Protein AF-A0A831SVR8-F1 (afdb_monomer_lite)

pLDDT: mean 88.85, std 11.98, range [37.78, 98.12]

Radius of gyration: 19.5 Å; chains: 1; bounding box: 53×30×50 Å

Structure (mmCIF, N/CA/C/O backbone):
data_AF-A0A831SVR8-F1
#
_entry.id   AF-A0A831SVR8-F1
#
loop_
_atom_site.group_PDB
_atom_site.id
_atom_site.type_symbol
_atom_site.label_atom_id
_atom_site.label_alt_id
_atom_site.label_comp_id
_atom_site.label_asym_id
_atom_site.label_entity_id
_atom_site.label_seq_id
_atom_site.pdbx_PDB_ins_code
_atom_site.Cartn_x
_atom_site.Cartn_y
_atom_site.Cartn_z
_atom_site.occupancy
_atom_site.B_iso_or_equiv
_atom_site.auth_seq_id
_atom_site.auth_comp_id
_atom_site.auth_asym_id
_atom_site.auth_atom_id
_atom_site.pdbx_PDB_model_num
ATOM 1 N N . MET A 1 1 ? -25.652 5.869 3.231 1.00 37.78 1 MET A N 1
ATOM 2 C CA . MET A 1 1 ? -24.458 6.195 4.043 1.00 37.78 1 MET A CA 1
ATOM 3 C C . MET A 1 1 ? -23.659 4.913 4.213 1.00 37.78 1 MET A C 1
ATOM 5 O O . MET A 1 1 ? -24.209 3.945 4.719 1.00 37.78 1 MET A O 1
ATOM 9 N N . THR A 1 2 ? -22.432 4.848 3.701 1.00 39.34 2 THR A N 1
ATOM 10 C CA . THR A 1 2 ? -21.554 3.673 3.829 1.00 39.34 2 THR A CA 1
ATOM 11 C C . THR A 1 2 ? -21.053 3.556 5.269 1.00 39.34 2 THR A C 1
ATOM 13 O O . THR A 1 2 ? -20.570 4.535 5.836 1.00 39.34 2 THR A O 1
ATOM 16 N N . GLY A 1 3 ? -21.222 2.384 5.888 1.00 44.47 3 GLY A N 1
ATOM 17 C CA . GLY A 1 3 ? -20.751 2.127 7.248 1.00 44.47 3 GLY A CA 1
ATOM 18 C C . GLY A 1 3 ? -19.223 2.016 7.324 1.00 44.47 3 GLY A C 1
ATOM 19 O O . GLY A 1 3 ? -18.559 1.756 6.321 1.00 44.47 3 GLY A O 1
ATOM 20 N N . LEU A 1 4 ? -18.671 2.145 8.538 1.00 52.72 4 LEU A N 1
ATOM 21 C CA . LEU A 1 4 ? -17.233 2.035 8.871 1.00 52.72 4 LEU A CA 1
ATOM 22 C C . LEU A 1 4 ? -16.562 0.724 8.399 1.00 52.72 4 LEU A C 1
ATOM 24 O O . LEU A 1 4 ? -15.341 0.603 8.413 1.00 52.72 4 LEU A O 1
ATOM 28 N N . THR A 1 5 ? -17.352 -0.268 7.990 1.00 59.50 5 THR A N 1
ATOM 29 C CA . THR A 1 5 ? -16.911 -1.597 7.550 1.00 59.50 5 THR A CA 1
ATOM 30 C C . THR A 1 5 ? -17.000 -1.803 6.034 1.00 59.50 5 THR A C 1
ATOM 32 O O . THR A 1 5 ? -16.739 -2.909 5.567 1.00 59.50 5 THR A O 1
ATOM 35 N N . GLY A 1 6 ? -17.396 -0.785 5.257 1.00 57.88 6 GLY A N 1
ATOM 36 C CA . GLY A 1 6 ? -17.674 -0.927 3.820 1.00 57.88 6 GLY A CA 1
ATOM 37 C C . GLY A 1 6 ? -18.954 -1.715 3.508 1.00 57.88 6 GLY A C 1
ATOM 38 O O . GLY A 1 6 ? -19.296 -1.897 2.343 1.00 57.88 6 GLY A O 1
ATOM 39 N N . LEU A 1 7 ? -19.680 -2.156 4.540 1.00 70.94 7 LEU A N 1
ATOM 40 C CA . LEU A 1 7 ? -20.992 -2.782 4.431 1.00 70.94 7 LEU A CA 1
ATOM 41 C C . LEU A 1 7 ? -22.096 -1.720 4.558 1.00 70.94 7 LEU A C 1
ATOM 43 O O . LEU A 1 7 ? -21.898 -0.701 5.238 1.00 70.94 7 LEU A O 1
ATOM 47 N N . PRO A 1 8 ? -23.262 -1.934 3.923 1.00 70.75 8 PRO A N 1
ATOM 48 C CA . PRO A 1 8 ? -24.427 -1.103 4.183 1.00 70.75 8 PRO A CA 1
ATOM 49 C C . PRO A 1 8 ? -24.797 -1.187 5.667 1.00 70.75 8 PRO A C 1
ATOM 51 O O . PRO A 1 8 ? -24.702 -2.247 6.293 1.00 70.75 8 PRO A O 1
ATOM 54 N N . LEU A 1 9 ? -25.186 -0.047 6.236 1.00 78.19 9 LEU A N 1
ATOM 55 C CA . LEU A 1 9 ? -25.744 -0.009 7.581 1.00 78.19 9 LEU A CA 1
ATOM 56 C C . LEU A 1 9 ? -27.045 -0.833 7.594 1.00 78.19 9 LEU A C 1
ATOM 58 O O . LEU A 1 9 ? -27.845 -0.668 6.677 1.00 78.19 9 LEU A O 1
ATOM 62 N N . PRO A 1 10 ? -27.258 -1.711 8.590 1.00 84.19 10 PRO A N 1
ATOM 63 C CA . PRO A 1 10 ? -28.534 -2.387 8.785 1.00 84.19 10 PRO A CA 1
ATOM 64 C C . PRO A 1 10 ? -29.714 -1.409 8.802 1.00 84.19 10 PRO A C 1
ATOM 66 O O . PRO A 1 10 ? -29.649 -0.396 9.499 1.00 84.19 10 PRO A O 1
ATOM 69 N N . ASP A 1 11 ? -30.805 -1.761 8.117 1.00 85.94 11 ASP A N 1
ATOM 70 C CA . ASP A 1 11 ? -31.996 -0.906 7.955 1.00 85.94 11 ASP A CA 1
ATOM 71 C C . ASP A 1 11 ? -32.599 -0.450 9.295 1.00 85.94 11 ASP A C 1
ATOM 73 O O . ASP A 1 11 ? -33.123 0.653 9.408 1.00 85.94 11 ASP A O 1
ATOM 77 N N . VAL A 1 12 ? -32.449 -1.253 10.356 1.00 86.12 12 VAL A N 1
ATOM 78 C CA . VAL A 1 12 ? -32.898 -0.908 11.719 1.00 86.12 12 VAL A CA 1
ATOM 79 C C . VAL A 1 12 ? -32.267 0.387 12.250 1.00 86.12 12 VAL A C 1
ATOM 81 O O . VAL A 1 12 ? -32.833 1.056 13.110 1.00 86.12 12 VAL A O 1
ATOM 84 N N . PHE A 1 13 ? -31.099 0.789 11.740 1.00 83.12 13 PHE A N 1
ATOM 85 C CA . PHE A 1 13 ? -30.485 2.059 12.122 1.00 83.12 13 PHE A CA 1
ATOM 86 C C . PHE A 1 13 ? -31.205 3.273 11.533 1.00 83.12 13 PHE A C 1
ATOM 88 O O . PHE A 1 13 ? -31.048 4.369 12.074 1.00 83.12 13 PHE A O 1
ATOM 95 N N . ASP A 1 14 ? -32.026 3.093 10.495 1.00 83.56 14 ASP A N 1
ATOM 96 C CA . ASP A 1 14 ? -32.877 4.153 9.960 1.00 83.56 14 ASP A CA 1
ATOM 97 C C . ASP A 1 14 ? -34.141 4.405 10.791 1.00 83.56 14 ASP A C 1
ATOM 99 O O . ASP A 1 14 ? -34.756 5.464 10.668 1.00 83.56 14 ASP A O 1
ATOM 103 N N . GLU A 1 15 ? -34.478 3.499 11.705 1.00 89.38 15 GLU A N 1
ATOM 104 C CA . GLU A 1 15 ? -35.588 3.663 12.650 1.00 89.38 15 GLU A CA 1
ATOM 105 C C . GLU A 1 15 ? -35.186 4.468 13.898 1.00 89.38 15 GLU A C 1
ATOM 107 O O . GLU A 1 15 ? -36.042 4.916 14.659 1.00 89.38 15 GLU A O 1
ATOM 112 N N . LEU A 1 16 ? -33.882 4.672 14.116 1.00 87.25 16 LEU A N 1
ATOM 113 C CA . LEU A 1 16 ? -33.360 5.425 15.254 1.00 87.25 16 LEU A CA 1
ATOM 114 C C . LEU A 1 16 ? -33.502 6.936 15.048 1.00 87.25 16 LEU A C 1
ATOM 116 O O . LEU A 1 16 ? -33.174 7.466 13.978 1.00 87.25 16 LEU A O 1
ATOM 120 N N . GLU A 1 17 ? -33.864 7.645 16.117 1.00 92.06 17 GLU A N 1
ATOM 121 C CA . GLU A 1 17 ? -33.821 9.108 16.158 1.00 92.06 17 GLU A CA 1
ATOM 122 C C . GLU A 1 17 ? -32.376 9.618 15.967 1.00 92.06 17 GLU A C 1
ATOM 124 O O . GLU A 1 17 ? -31.422 8.947 16.384 1.00 92.06 17 GLU A O 1
ATOM 129 N N . PRO A 1 18 ? -32.158 10.822 15.400 1.00 86.62 18 PRO A N 1
ATOM 130 C CA . PRO A 1 18 ? -30.813 11.339 15.123 1.00 86.62 18 PRO A CA 1
ATOM 131 C C . PRO A 1 18 ? -29.875 11.340 16.342 1.00 86.62 18 PRO A C 1
ATOM 133 O O . PRO A 1 18 ? -28.694 11.009 16.224 1.00 86.62 18 PRO A O 1
ATOM 136 N N . SER A 1 19 ? -30.399 11.652 17.530 1.00 89.06 19 SER A N 1
ATOM 137 C CA . SER A 1 19 ? -29.639 11.633 18.787 1.00 89.06 19 SER A CA 1
ATOM 138 C C . SER A 1 19 ? -29.226 10.218 19.209 1.00 89.06 19 SER A C 1
ATOM 140 O O . SER A 1 19 ? -28.109 10.022 19.688 1.00 89.06 19 SER A O 1
ATOM 142 N N . GLN A 1 20 ? -30.084 9.220 18.986 1.00 90.38 20 GLN A N 1
ATOM 143 C CA . GLN A 1 20 ? -29.798 7.812 19.273 1.00 90.38 20 GLN A CA 1
ATOM 144 C C . GLN A 1 20 ? -28.754 7.256 18.306 1.00 90.38 20 GLN A C 1
ATOM 146 O O . GLN A 1 20 ? -27.840 6.551 18.732 1.00 90.38 20 GLN A O 1
ATOM 151 N N . ARG A 1 21 ? -28.830 7.626 17.019 1.00 86.25 21 ARG A N 1
ATOM 152 C CA . ARG A 1 21 ? -27.793 7.279 16.034 1.00 86.25 21 ARG A CA 1
ATOM 153 C C . ARG A 1 21 ? -26.436 7.840 16.438 1.00 86.25 21 ARG A C 1
ATOM 155 O O . ARG A 1 21 ? -25.440 7.128 16.362 1.00 86.25 21 ARG A O 1
ATOM 162 N N . GLN A 1 22 ? -26.394 9.090 16.900 1.00 86.94 22 GLN A N 1
ATOM 163 C CA . GLN A 1 22 ? -25.154 9.713 17.357 1.00 86.94 22 GLN A CA 1
ATOM 164 C C . GLN A 1 22 ? -24.580 9.010 18.596 1.00 86.94 22 GLN A C 1
ATOM 166 O O . GLN A 1 22 ? -23.385 8.726 18.635 1.00 86.94 22 GLN A O 1
ATOM 171 N N . GLN A 1 23 ? -25.415 8.687 19.587 1.00 90.06 23 GLN A N 1
ATOM 172 C CA . GLN A 1 23 ? -24.984 7.944 20.777 1.00 90.06 23 GLN A CA 1
ATOM 173 C C . GLN A 1 23 ? -24.460 6.548 20.428 1.00 90.06 23 GLN A C 1
ATOM 175 O O . GLN A 1 23 ? -23.420 6.136 20.940 1.00 90.06 23 GLN A O 1
ATOM 180 N N . LEU A 1 24 ? -25.142 5.838 19.528 1.00 89.06 24 LEU A N 1
ATOM 181 C CA . LEU A 1 24 ? -24.707 4.528 19.060 1.00 89.06 24 LEU A CA 1
ATOM 182 C C . LEU A 1 24 ? -23.378 4.612 18.302 1.00 89.06 24 LEU A C 1
ATOM 184 O O . LEU A 1 24 ? -22.492 3.799 18.545 1.00 89.06 24 LEU A O 1
ATOM 188 N N . ALA A 1 25 ? -23.215 5.603 17.422 1.00 85.88 25 ALA A N 1
ATOM 189 C CA . ALA A 1 25 ? -21.965 5.821 16.702 1.00 85.88 25 ALA A CA 1
ATOM 190 C C . ALA A 1 25 ? -20.794 6.077 17.664 1.00 85.88 25 ALA A C 1
ATOM 192 O O . ALA A 1 25 ? -19.732 5.483 17.497 1.00 85.88 25 ALA A O 1
ATOM 193 N N . LEU A 1 26 ? -21.005 6.893 18.704 1.00 90.75 26 LEU A N 1
ATOM 194 C CA . LEU A 1 26 ? -20.005 7.136 19.747 1.00 90.75 26 LEU A CA 1
ATOM 195 C C . LEU A 1 26 ? -19.662 5.860 20.525 1.00 90.75 26 LEU A C 1
ATOM 197 O O . LEU A 1 26 ? -18.488 5.587 20.751 1.00 90.75 26 LEU A O 1
ATOM 201 N N . TYR A 1 27 ? -20.663 5.057 20.894 1.00 92.44 27 TYR A N 1
ATOM 202 C CA . TYR A 1 27 ? -20.433 3.788 21.586 1.00 92.44 27 TYR A CA 1
ATOM 203 C C . TYR A 1 27 ? -19.660 2.786 20.720 1.00 92.44 27 TYR A C 1
ATOM 205 O O . TYR A 1 27 ? -18.729 2.147 21.201 1.00 92.44 27 TYR A O 1
ATOM 213 N N . ILE A 1 28 ? -20.015 2.664 19.436 1.00 90.19 28 ILE A N 1
ATOM 214 C CA . ILE A 1 28 ? -19.299 1.802 18.489 1.00 90.19 28 ILE A CA 1
ATOM 215 C C . ILE A 1 28 ? -17.855 2.277 18.333 1.00 90.19 28 ILE A C 1
ATOM 217 O O . ILE A 1 28 ? -16.954 1.444 18.361 1.00 90.19 28 ILE A O 1
ATOM 221 N N . GLN A 1 29 ? -17.627 3.588 18.204 1.00 89.31 29 GLN A N 1
ATOM 222 C CA . GLN A 1 29 ? -16.279 4.143 18.116 1.00 89.31 29 GLN A CA 1
ATOM 223 C C . GLN A 1 29 ? -15.466 3.799 19.366 1.00 89.31 29 GLN A C 1
ATOM 225 O O . GLN A 1 29 ? -14.395 3.221 19.240 1.00 89.31 29 GLN A O 1
ATOM 230 N N . GLN A 1 30 ? -16.015 4.039 20.559 1.00 92.69 30 GLN A N 1
ATOM 231 C CA . GLN A 1 30 ? -15.342 3.711 21.814 1.00 92.69 30 GLN A CA 1
ATOM 232 C C . GLN A 1 30 ? -15.053 2.207 21.939 1.00 92.69 30 GLN A C 1
ATOM 234 O O . GLN A 1 30 ? -13.965 1.824 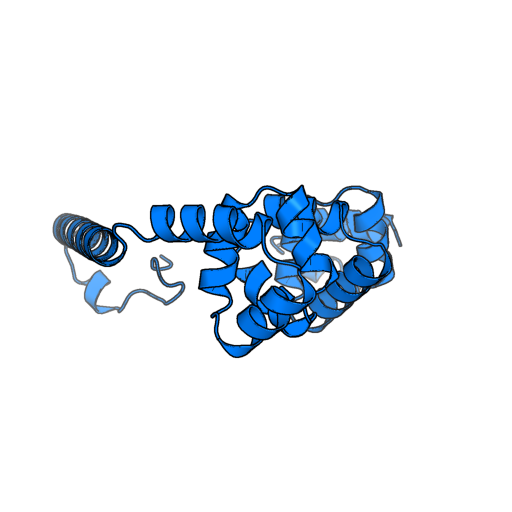22.353 1.00 92.69 30 GLN A O 1
ATOM 239 N N . LEU A 1 31 ? -15.997 1.343 21.553 1.00 93.44 31 LEU A N 1
ATOM 240 C CA . LEU A 1 31 ? -15.788 -0.104 21.557 1.00 93.44 31 LEU A CA 1
ATOM 241 C C . LEU A 1 31 ? -14.660 -0.511 20.603 1.00 93.44 31 LEU A C 1
ATOM 243 O O . LEU A 1 31 ? -13.861 -1.377 20.947 1.00 93.44 31 LEU A O 1
ATOM 247 N N . VAL A 1 32 ? -14.613 0.070 19.402 1.00 91.38 32 VAL A N 1
ATOM 248 C CA . VAL A 1 32 ? -13.529 -0.188 18.450 1.00 91.38 32 VAL A CA 1
ATOM 249 C C . VAL A 1 32 ? -12.209 0.277 19.049 1.00 91.38 32 VAL A C 1
ATOM 251 O O . VAL A 1 32 ? -11.304 -0.545 19.136 1.00 91.38 32 VAL A O 1
ATOM 254 N N . ASP A 1 33 ? -12.140 1.514 19.543 1.00 89.94 33 ASP A N 1
ATOM 255 C CA . ASP A 1 33 ? -10.938 2.097 20.143 1.00 89.94 33 ASP A CA 1
ATOM 256 C C . ASP A 1 33 ? -10.412 1.225 21.293 1.00 89.94 33 ASP A C 1
ATOM 258 O O . ASP A 1 33 ? -9.249 0.834 21.283 1.00 89.94 33 ASP A O 1
ATOM 262 N N . GLU A 1 34 ? -11.277 0.803 22.221 1.00 93.25 34 GLU A N 1
ATOM 263 C CA . GLU A 1 34 ? -10.912 -0.091 23.329 1.00 93.25 34 GLU A CA 1
ATOM 264 C C . GLU A 1 34 ? -10.440 -1.478 22.859 1.00 93.25 34 GLU A C 1
ATOM 266 O O . GLU A 1 34 ? -9.617 -2.114 23.518 1.00 93.25 34 GLU A O 1
ATOM 271 N N . LYS A 1 35 ? -10.970 -1.998 21.743 1.00 91.56 35 LYS A N 1
ATOM 272 C CA . LYS A 1 35 ? -10.568 -3.307 21.194 1.00 91.56 35 LYS A CA 1
ATOM 273 C C . LYS A 1 35 ? -9.327 -3.237 20.313 1.00 91.56 35 LYS A C 1
ATOM 275 O O . LYS A 1 35 ? -8.717 -4.281 20.080 1.00 91.56 35 LYS A O 1
ATOM 280 N N . THR A 1 36 ? -8.982 -2.058 19.810 1.00 88.94 36 THR A N 1
ATOM 281 C CA . THR A 1 36 ? -7.810 -1.829 18.959 1.00 88.94 36 THR A CA 1
ATOM 282 C C . THR A 1 36 ? -6.681 -1.086 19.665 1.00 88.94 36 THR A C 1
ATOM 284 O O . THR A 1 36 ? -5.646 -0.858 19.042 1.00 88.94 36 THR A O 1
ATOM 287 N N . ASP A 1 37 ? -6.854 -0.747 20.943 1.00 91.81 37 ASP A N 1
ATOM 288 C CA . ASP A 1 37 ? -5.825 -0.132 21.779 1.00 91.81 37 ASP A CA 1
ATOM 289 C C . ASP A 1 37 ? -4.513 -0.936 21.731 1.00 91.81 37 ASP A C 1
ATOM 291 O O . ASP A 1 37 ? -4.505 -2.169 21.824 1.00 91.81 37 ASP A O 1
ATOM 295 N N . GLY A 1 38 ? -3.395 -0.240 21.524 1.00 90.81 38 GLY A N 1
ATOM 296 C CA . GLY A 1 38 ? -2.068 -0.845 21.402 1.00 90.81 38 GLY A CA 1
ATOM 297 C C . GLY A 1 38 ? -1.715 -1.445 20.032 1.00 90.81 38 GLY A C 1
ATOM 298 O O . GLY A 1 38 ? -0.581 -1.903 19.851 1.00 90.81 38 GLY A O 1
ATOM 299 N N . LEU A 1 39 ? -2.639 -1.497 19.058 1.00 91.81 39 LEU A N 1
ATOM 300 C CA . LEU A 1 39 ? -2.324 -2.050 17.731 1.00 91.81 39 LEU A CA 1
ATOM 301 C C . LEU A 1 39 ? -1.342 -1.176 16.951 1.00 91.81 39 LEU A C 1
ATOM 303 O O . LEU A 1 39 ? -0.468 -1.718 16.274 1.00 91.81 39 LEU A O 1
ATOM 307 N N . ASP A 1 40 ? -1.453 0.145 17.057 1.00 90.69 40 ASP A N 1
ATOM 308 C CA . ASP A 1 40 ? -0.549 1.057 16.359 1.00 90.69 40 ASP A CA 1
ATOM 309 C C . ASP A 1 40 ? 0.875 0.964 16.929 1.00 90.69 40 ASP A C 1
ATOM 311 O O . ASP A 1 40 ? 1.839 0.845 16.169 1.00 90.69 40 ASP A O 1
ATOM 315 N N . GLU A 1 41 ? 1.025 0.886 18.255 1.00 94.19 41 GLU A N 1
ATOM 316 C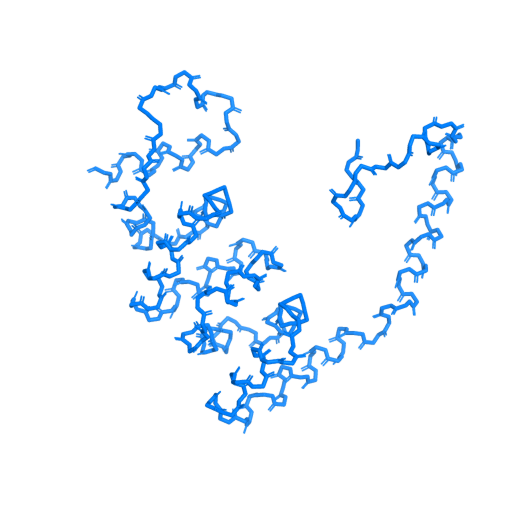 CA . GLU A 1 41 ? 2.306 0.633 18.920 1.00 94.19 41 GLU A CA 1
ATOM 317 C C . GLU A 1 41 ? 2.888 -0.728 18.528 1.00 94.19 41 GLU A C 1
ATOM 319 O O . GLU A 1 41 ? 4.096 -0.845 18.301 1.00 94.19 41 GLU A O 1
ATOM 324 N N . LEU A 1 42 ? 2.045 -1.759 18.402 1.00 93.81 42 LEU A N 1
ATOM 325 C CA . LEU A 1 42 ? 2.465 -3.070 17.914 1.00 93.81 42 LEU A CA 1
ATOM 326 C C . LEU A 1 42 ? 2.966 -2.989 16.466 1.00 93.81 42 LEU A C 1
ATOM 328 O O . LEU A 1 42 ? 4.025 -3.539 16.157 1.00 93.81 42 LEU A O 1
ATOM 332 N N . TYR A 1 43 ? 2.249 -2.301 15.576 1.00 94.94 43 TYR A N 1
ATOM 333 C CA . TYR A 1 43 ? 2.677 -2.120 14.187 1.00 94.94 43 TYR A CA 1
ATOM 334 C C . TYR A 1 43 ? 4.000 -1.366 14.098 1.00 94.94 43 TYR A C 1
ATOM 336 O O . TYR A 1 43 ? 4.884 -1.778 13.343 1.00 94.94 43 TYR A O 1
ATOM 344 N N . GLN A 1 44 ? 4.165 -0.322 14.907 1.00 94.75 44 GLN A N 1
ATOM 345 C CA . GLN A 1 44 ? 5.408 0.429 15.015 1.00 94.75 44 GLN A CA 1
ATOM 346 C C . GLN A 1 44 ? 6.560 -0.453 15.516 1.00 94.75 44 GLN A C 1
ATOM 348 O O . GLN A 1 44 ? 7.647 -0.450 14.933 1.00 94.75 44 GLN A O 1
ATOM 353 N N . ALA A 1 45 ? 6.329 -1.259 16.554 1.00 95.38 45 ALA A N 1
ATOM 354 C CA . ALA A 1 45 ? 7.331 -2.179 17.080 1.00 95.38 45 ALA A CA 1
ATOM 355 C C . ALA A 1 45 ? 7.749 -3.218 16.030 1.00 95.38 45 ALA A C 1
ATOM 3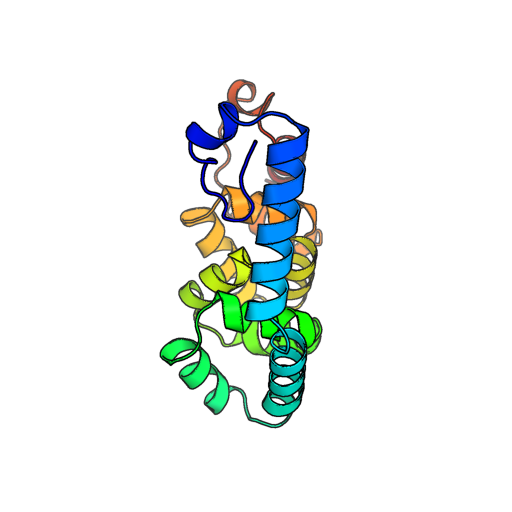57 O O . ALA A 1 45 ? 8.943 -3.446 15.831 1.00 95.38 45 ALA A O 1
ATOM 358 N N . ILE A 1 46 ? 6.790 -3.805 15.304 1.00 94.06 46 ILE A N 1
ATOM 359 C CA . ILE A 1 46 ? 7.087 -4.740 14.212 1.00 94.06 46 ILE A CA 1
ATOM 360 C C . ILE A 1 46 ? 7.904 -4.033 13.127 1.00 94.06 46 ILE A C 1
ATOM 362 O O . ILE A 1 46 ? 8.937 -4.565 12.727 1.00 94.06 46 ILE A O 1
ATOM 366 N N . ALA A 1 47 ? 7.506 -2.832 12.694 1.00 93.56 47 ALA A N 1
ATOM 367 C CA . ALA A 1 47 ? 8.220 -2.058 11.674 1.00 93.56 47 ALA A CA 1
ATOM 368 C C . ALA A 1 47 ? 9.693 -1.811 12.057 1.00 93.56 47 ALA A C 1
ATOM 370 O O . ALA A 1 47 ? 10.590 -1.937 11.215 1.00 93.56 47 ALA A O 1
ATOM 371 N N . MET A 1 48 ? 9.953 -1.538 13.341 1.00 94.12 48 MET A N 1
ATOM 372 C CA . MET A 1 48 ? 11.306 -1.399 13.885 1.00 94.12 48 MET A CA 1
ATOM 373 C C . MET A 1 48 ? 12.071 -2.726 13.916 1.00 94.12 48 MET A C 1
ATOM 375 O O . MET A 1 48 ? 13.231 -2.767 13.512 1.00 94.12 48 MET A O 1
ATOM 379 N N . ILE A 1 49 ? 11.446 -3.815 14.368 1.00 93.12 49 ILE A N 1
ATOM 380 C CA . ILE A 1 49 ? 12.094 -5.130 14.483 1.00 93.12 49 ILE A CA 1
ATOM 381 C C . ILE A 1 49 ? 12.484 -5.664 13.103 1.00 93.12 49 ILE A C 1
ATOM 383 O O . ILE A 1 49 ? 13.627 -6.076 12.898 1.00 93.12 49 ILE A O 1
ATOM 387 N N . VAL A 1 50 ? 11.565 -5.618 12.133 1.00 92.44 50 VAL A N 1
ATOM 388 C CA . VAL A 1 50 ? 11.801 -6.179 10.793 1.00 92.44 50 VAL A CA 1
ATOM 389 C C . VAL A 1 50 ? 12.884 -5.424 10.022 1.00 92.44 50 VAL A C 1
ATOM 391 O O . VAL A 1 50 ? 13.448 -5.968 9.080 1.00 92.44 50 VAL A O 1
ATOM 394 N N . LYS A 1 51 ? 13.256 -4.205 10.435 1.00 89.88 51 LYS A N 1
ATOM 395 C CA . LYS A 1 51 ? 14.414 -3.481 9.882 1.00 89.88 51 LYS A CA 1
ATOM 396 C C . LYS A 1 51 ? 15.735 -4.233 10.083 1.00 89.88 51 LYS A C 1
ATOM 398 O O . LYS A 1 51 ? 16.683 -4.033 9.327 1.00 89.88 51 LYS A O 1
ATOM 403 N N . HIS A 1 52 ? 15.809 -5.073 11.111 1.00 93.12 52 HIS A N 1
ATOM 404 C CA . HIS A 1 52 ? 17.018 -5.799 11.493 1.00 93.12 52 HIS A CA 1
ATOM 405 C C . HIS A 1 52 ? 17.022 -7.262 11.034 1.00 93.12 52 HIS A C 1
ATOM 407 O O . HIS A 1 52 ? 18.022 -7.953 11.226 1.00 93.12 52 HIS A O 1
ATOM 413 N N . ILE A 1 53 ? 15.934 -7.737 10.424 1.00 93.00 53 ILE A N 1
ATOM 414 C CA . ILE A 1 53 ? 15.798 -9.118 9.959 1.00 93.00 53 ILE A CA 1
ATOM 415 C C . ILE A 1 53 ? 15.924 -9.139 8.427 1.00 93.00 53 ILE A C 1
ATOM 417 O O . ILE A 1 53 ? 15.276 -8.340 7.751 1.00 93.00 53 ILE A O 1
ATOM 421 N N . PRO A 1 54 ? 16.730 -10.041 7.839 1.00 93.38 54 PRO A N 1
ATOM 422 C CA . PRO A 1 54 ? 16.838 -10.153 6.387 1.00 93.38 54 PRO A CA 1
ATOM 423 C C . PRO A 1 54 ? 15.495 -10.458 5.707 1.00 93.38 54 PRO A C 1
ATOM 425 O O . PRO A 1 54 ? 14.739 -11.318 6.163 1.00 93.38 54 PRO A O 1
ATOM 428 N N . HIS A 1 55 ? 15.234 -9.824 4.557 1.00 93.19 55 HIS A N 1
ATOM 429 C CA . HIS A 1 55 ? 13.959 -9.963 3.838 1.00 93.19 55 HIS A CA 1
ATOM 430 C C . HIS A 1 55 ? 13.603 -11.414 3.502 1.00 93.19 55 HIS A C 1
ATOM 432 O O . HIS A 1 55 ? 12.447 -11.795 3.634 1.00 93.19 55 HIS A O 1
ATOM 438 N N . PHE A 1 56 ? 14.581 -12.245 3.124 1.00 93.31 56 PHE A N 1
ATOM 439 C CA . PHE A 1 56 ? 14.330 -13.647 2.767 1.00 93.31 56 PHE A CA 1
ATOM 440 C C . PHE A 1 56 ? 13.788 -14.491 3.934 1.00 93.31 56 PHE A C 1
ATOM 442 O O . PHE A 1 56 ? 13.248 -15.567 3.698 1.00 93.31 56 PHE A O 1
ATOM 449 N N . VAL A 1 57 ? 13.929 -14.019 5.179 1.00 95.06 57 VAL A N 1
ATOM 450 C CA . VAL A 1 57 ? 13.326 -14.635 6.370 1.00 95.06 57 VAL A CA 1
ATOM 451 C C . VAL A 1 57 ? 11.933 -14.063 6.620 1.00 95.06 57 VAL A C 1
ATOM 453 O O . VAL A 1 57 ? 10.994 -14.805 6.888 1.00 95.06 57 VAL A O 1
ATOM 456 N N . VAL A 1 58 ? 11.792 -12.739 6.528 1.00 93.88 58 VAL A N 1
ATOM 457 C CA . VAL A 1 58 ? 10.542 -12.039 6.854 1.00 93.88 58 VAL A CA 1
ATOM 458 C C . VAL A 1 58 ? 9.458 -12.301 5.810 1.00 93.88 58 VAL A C 1
ATOM 460 O O . VAL A 1 58 ? 8.315 -12.547 6.178 1.00 93.88 58 VAL A O 1
ATOM 463 N N . VAL A 1 59 ? 9.798 -12.275 4.520 1.00 94.75 59 VAL A N 1
ATOM 464 C CA . VAL A 1 59 ? 8.830 -12.381 3.417 1.00 94.75 59 VAL A CA 1
ATOM 465 C C . VAL A 1 59 ? 8.014 -13.681 3.478 1.00 94.75 59 VAL A C 1
ATOM 467 O O . VAL A 1 59 ? 6.788 -13.576 3.466 1.00 94.75 59 VAL A O 1
ATOM 470 N N . PRO A 1 60 ? 8.611 -14.884 3.616 1.00 95.44 60 PRO A N 1
ATOM 471 C CA . PRO A 1 60 ? 7.830 -16.115 3.759 1.00 95.44 60 PRO A CA 1
ATOM 472 C C . PRO A 1 60 ? 6.904 -16.097 4.980 1.00 95.44 60 PRO A C 1
ATOM 474 O O . PRO A 1 60 ? 5.728 -16.418 4.854 1.00 95.44 60 PRO A O 1
ATOM 477 N N . LEU A 1 61 ? 7.398 -15.639 6.138 1.00 93.56 61 LEU A N 1
ATOM 478 C CA . LEU A 1 61 ? 6.600 -15.550 7.367 1.00 93.56 61 LEU A CA 1
ATOM 479 C C . LEU A 1 61 ? 5.427 -14.574 7.224 1.00 93.56 61 LEU A C 1
ATOM 481 O O . LEU A 1 61 ? 4.334 -14.844 7.717 1.00 93.56 61 LEU A O 1
ATOM 485 N N . MET A 1 62 ? 5.644 -13.444 6.545 1.00 93.44 62 MET A N 1
ATOM 486 C CA . MET A 1 62 ? 4.583 -12.486 6.249 1.00 93.44 62 MET A CA 1
ATOM 487 C C . MET A 1 62 ? 3.498 -13.126 5.390 1.00 93.44 62 MET A C 1
ATOM 489 O O . MET A 1 62 ? 2.332 -13.075 5.761 1.00 93.44 62 MET A O 1
ATOM 493 N N . VAL A 1 63 ? 3.883 -13.752 4.280 1.00 95.44 63 VAL A N 1
ATOM 494 C CA . VAL A 1 63 ? 2.936 -14.354 3.333 1.00 95.44 63 VAL A CA 1
ATOM 495 C C . VAL A 1 63 ? 2.167 -15.517 3.967 1.00 95.44 63 VAL A C 1
ATOM 497 O O . VAL A 1 63 ? 0.975 -15.667 3.717 1.00 95.44 63 VAL A O 1
ATOM 500 N N . GLU A 1 64 ? 2.820 -16.325 4.803 1.00 96.06 64 GLU A N 1
ATOM 501 C CA . GLU A 1 64 ? 2.213 -17.525 5.389 1.00 96.06 64 GLU A CA 1
ATOM 502 C C . GLU A 1 64 ? 1.342 -17.231 6.620 1.00 96.06 64 GLU A C 1
ATOM 504 O O . GLU A 1 64 ? 0.352 -17.925 6.866 1.00 96.06 64 GLU A O 1
ATOM 509 N N . HIS A 1 65 ? 1.695 -16.220 7.420 1.00 95.31 65 HIS A N 1
ATOM 510 C CA . HIS A 1 65 ? 1.114 -16.055 8.757 1.00 95.31 65 HIS A CA 1
ATOM 511 C C . HIS A 1 65 ? 0.498 -14.686 9.028 1.00 95.31 65 HIS A C 1
ATOM 513 O O . HIS A 1 65 ? -0.246 -14.539 10.002 1.00 95.31 65 HIS A O 1
ATOM 519 N N . ILE A 1 66 ? 0.777 -13.677 8.205 1.00 94.44 66 ILE A N 1
ATOM 520 C CA . ILE A 1 66 ? 0.314 -12.314 8.450 1.00 94.44 66 ILE A CA 1
ATOM 521 C C . ILE A 1 66 ? -0.807 -11.976 7.475 1.00 94.44 66 ILE A C 1
ATOM 523 O O . ILE A 1 66 ? -0.685 -12.101 6.263 1.00 94.44 66 ILE A O 1
ATOM 527 N N . ARG A 1 67 ? -1.946 -11.526 8.012 1.00 95.81 67 ARG A N 1
ATOM 528 C CA . ARG A 1 67 ? -3.055 -11.066 7.170 1.00 95.81 67 ARG A CA 1
ATOM 529 C C . ARG A 1 67 ? -2.664 -9.768 6.449 1.00 95.81 67 ARG A C 1
ATOM 531 O O . ARG A 1 67 ? -2.088 -8.892 7.103 1.00 95.81 67 ARG A O 1
ATOM 538 N N . PRO A 1 68 ? -3.084 -9.560 5.187 1.00 96.69 68 PRO A N 1
ATOM 539 C CA . PRO A 1 68 ? -2.733 -8.364 4.418 1.00 96.69 68 PRO A CA 1
ATOM 540 C C . PRO A 1 68 ? -3.019 -7.037 5.136 1.00 96.69 68 PRO A C 1
ATOM 542 O O . PRO A 1 68 ? -2.171 -6.151 5.162 1.00 96.69 68 PRO A O 1
ATOM 545 N N . ARG A 1 69 ? -4.161 -6.924 5.830 1.00 94.00 69 ARG A N 1
ATOM 546 C CA . ARG A 1 69 ? -4.507 -5.737 6.634 1.00 94.00 69 ARG A CA 1
ATOM 547 C C . ARG A 1 69 ? -3.507 -5.436 7.757 1.00 94.00 69 ARG A C 1
ATOM 549 O O . ARG A 1 69 ? -3.239 -4.271 8.031 1.00 94.00 69 ARG A O 1
ATOM 556 N N . ILE A 1 70 ? -2.953 -6.467 8.398 1.00 94.25 70 ILE A N 1
ATOM 557 C CA . ILE A 1 70 ? -1.922 -6.304 9.434 1.00 94.25 70 ILE A CA 1
ATOM 558 C C . ILE A 1 70 ? -0.618 -5.846 8.787 1.00 94.25 70 ILE A C 1
ATOM 560 O O . ILE A 1 70 ? -0.021 -4.877 9.244 1.00 94.25 70 ILE A O 1
ATOM 564 N N . ALA A 1 71 ? -0.210 -6.484 7.686 1.00 95.62 71 ALA A N 1
ATOM 565 C CA . ALA A 1 71 ? 0.975 -6.072 6.941 1.00 95.62 71 ALA A CA 1
ATOM 566 C C . ALA A 1 71 ? 0.870 -4.621 6.443 1.00 95.62 71 ALA A C 1
ATOM 568 O O . ALA A 1 71 ? 1.850 -3.887 6.522 1.00 95.62 71 ALA A O 1
ATOM 569 N N . ALA A 1 72 ? -0.317 -4.175 6.023 1.00 95.75 72 ALA A N 1
ATOM 570 C CA . ALA A 1 72 ? -0.576 -2.782 5.676 1.00 95.75 72 ALA A CA 1
ATOM 571 C C . ALA A 1 72 ? -0.415 -1.840 6.882 1.00 95.75 72 ALA A C 1
ATOM 573 O O . ALA A 1 72 ? 0.207 -0.787 6.753 1.00 95.75 72 ALA A O 1
ATOM 574 N N . GLY A 1 73 ? -0.903 -2.232 8.065 1.00 94.12 73 GLY A N 1
ATOM 575 C CA . GLY A 1 73 ? -0.681 -1.494 9.315 1.00 94.12 73 GLY A CA 1
ATOM 576 C C . GLY A 1 73 ? 0.807 -1.294 9.616 1.00 94.12 73 GLY A C 1
ATOM 577 O O . GLY A 1 73 ? 1.252 -0.171 9.841 1.00 94.12 73 GLY A O 1
ATOM 578 N N . VAL A 1 74 ? 1.611 -2.355 9.509 1.00 94.69 74 VAL A N 1
ATOM 579 C CA . VAL A 1 74 ? 3.076 -2.261 9.655 1.00 94.69 74 VAL A CA 1
ATOM 580 C C . VAL A 1 74 ? 3.685 -1.402 8.535 1.00 94.69 74 VAL A C 1
ATOM 582 O O . VAL A 1 74 ? 4.557 -0.575 8.792 1.00 94.69 74 VAL A O 1
ATOM 585 N N . CYS A 1 75 ? 3.206 -1.540 7.294 1.00 94.44 75 CYS A N 1
ATOM 586 C CA . CYS A 1 75 ? 3.694 -0.801 6.127 1.00 94.44 75 CYS A CA 1
ATOM 587 C C . CYS A 1 75 ? 3.566 0.722 6.278 1.00 94.44 75 CYS A C 1
ATOM 589 O O . CYS A 1 75 ? 4.470 1.459 5.888 1.00 94.44 75 CYS A O 1
ATOM 591 N N . ARG A 1 76 ? 2.485 1.209 6.895 1.00 94.19 76 ARG A N 1
ATOM 592 C CA . ARG A 1 76 ? 2.315 2.645 7.188 1.00 94.19 76 ARG A CA 1
ATOM 593 C C . ARG A 1 76 ? 3.375 3.181 8.155 1.00 94.19 76 ARG A C 1
ATOM 595 O O . ARG A 1 76 ? 3.716 4.356 8.093 1.00 94.19 76 ARG A O 1
ATOM 602 N N . ASN A 1 77 ? 3.920 2.3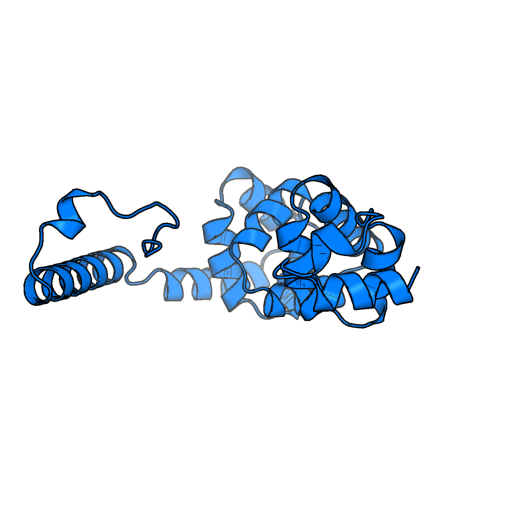12 9.003 1.00 93.12 77 ASN A N 1
ATOM 603 C CA . ASN A 1 77 ? 4.866 2.653 10.061 1.00 93.12 77 ASN A CA 1
ATOM 604 C C . ASN A 1 77 ? 6.346 2.490 9.652 1.00 93.12 77 ASN A C 1
ATOM 606 O O . ASN A 1 77 ? 7.235 3.014 10.321 1.00 93.12 77 ASN A O 1
ATOM 610 N N . MET A 1 78 ? 6.644 1.794 8.546 1.00 88.75 78 MET A N 1
ATOM 611 C CA . MET A 1 78 ? 8.029 1.511 8.121 1.00 88.75 78 MET A CA 1
ATOM 612 C C . MET A 1 78 ? 8.655 2.579 7.200 1.00 88.75 78 MET A C 1
ATOM 614 O O . MET A 1 78 ? 9.851 2.538 6.922 1.00 88.75 78 MET A O 1
ATOM 618 N N . GLY A 1 79 ? 7.886 3.575 6.755 1.00 90.25 79 GLY A N 1
ATOM 619 C CA . GLY A 1 79 ? 8.349 4.576 5.789 1.00 90.25 79 GLY A CA 1
ATOM 620 C C . GLY A 1 79 ? 8.532 4.008 4.372 1.00 90.25 79 GLY A C 1
ATOM 621 O O . GLY A 1 79 ? 8.686 2.802 4.168 1.00 90.25 79 GLY A O 1
ATOM 622 N N . VAL A 1 80 ? 8.513 4.886 3.362 1.00 95.50 80 VAL A N 1
ATOM 623 C CA . VAL A 1 80 ? 8.414 4.479 1.944 1.00 95.50 80 VAL A CA 1
ATOM 624 C C . VAL A 1 80 ? 9.591 3.606 1.493 1.00 95.50 80 VAL A C 1
ATOM 626 O O . VAL A 1 80 ? 9.382 2.624 0.786 1.00 95.50 80 VAL A O 1
ATOM 629 N N . ASP A 1 81 ? 10.824 3.916 1.901 1.00 94.69 81 ASP A N 1
ATOM 630 C CA . ASP A 1 81 ? 12.008 3.177 1.432 1.00 94.69 81 ASP A CA 1
ATOM 631 C C . ASP A 1 81 ? 12.038 1.734 1.958 1.00 94.69 81 ASP A C 1
ATOM 633 O O . ASP A 1 81 ? 12.316 0.801 1.202 1.00 94.69 81 ASP A O 1
ATOM 637 N N . GLN A 1 82 ? 11.697 1.530 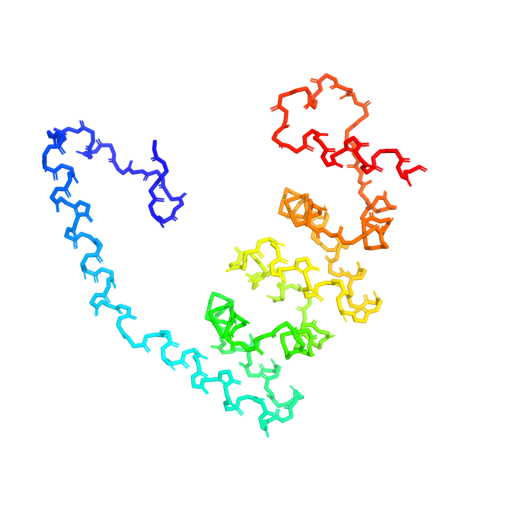3.235 1.00 93.75 82 GLN A N 1
ATOM 638 C CA . GLN A 1 82 ? 11.626 0.192 3.824 1.00 93.75 82 GLN A CA 1
ATOM 639 C C . GLN A 1 82 ? 10.449 -0.596 3.239 1.00 93.75 82 GLN A C 1
ATOM 641 O O . GLN A 1 82 ? 10.628 -1.750 2.848 1.00 93.75 82 GLN A O 1
ATOM 646 N N . ALA A 1 83 ? 9.279 0.039 3.101 1.00 95.56 83 ALA A N 1
ATOM 647 C CA . ALA A 1 83 ? 8.107 -0.561 2.464 1.00 95.56 83 ALA A CA 1
ATOM 648 C C . ALA A 1 83 ? 8.405 -1.018 1.031 1.00 95.56 83 ALA A C 1
ATOM 650 O O . ALA A 1 83 ? 8.086 -2.142 0.651 1.00 95.56 83 ALA A O 1
ATOM 651 N N . THR A 1 84 ? 9.102 -0.180 0.263 1.00 96.62 84 THR A N 1
ATOM 652 C CA . THR A 1 84 ? 9.558 -0.502 -1.094 1.00 96.62 84 THR A CA 1
ATOM 653 C C . THR A 1 84 ? 10.508 -1.698 -1.101 1.00 96.62 84 THR A C 1
ATOM 655 O O . THR A 1 84 ? 10.436 -2.545 -1.994 1.00 96.62 84 THR A O 1
ATOM 658 N N . GLY A 1 85 ? 11.394 -1.795 -0.106 1.00 95.06 85 GLY A N 1
ATOM 659 C CA . GLY A 1 85 ? 12.272 -2.946 0.088 1.00 95.06 85 GLY A CA 1
ATOM 660 C C . GLY A 1 85 ? 11.493 -4.261 0.126 1.00 95.06 85 GLY A C 1
ATOM 661 O O . GLY A 1 85 ? 11.798 -5.161 -0.651 1.00 95.06 85 GLY A O 1
ATOM 662 N N . TYR A 1 86 ? 10.446 -4.328 0.950 1.00 95.19 86 TYR A N 1
ATOM 663 C CA . TYR A 1 86 ? 9.566 -5.495 1.041 1.00 95.19 86 TYR A CA 1
ATOM 664 C C . TYR A 1 86 ? 8.714 -5.699 -0.216 1.00 95.19 86 TYR A C 1
ATOM 666 O O . TYR A 1 86 ? 8.645 -6.811 -0.735 1.00 95.19 86 TYR A O 1
ATOM 674 N N . ALA A 1 87 ? 8.110 -4.637 -0.751 1.00 95.94 87 ALA A N 1
ATOM 675 C CA . ALA A 1 87 ? 7.241 -4.696 -1.929 1.00 95.94 87 ALA A CA 1
ATOM 676 C C . ALA A 1 87 ? 7.929 -5.310 -3.160 1.00 95.94 87 ALA A C 1
ATOM 678 O O . ALA A 1 87 ? 7.293 -5.996 -3.956 1.00 95.94 87 ALA A O 1
ATOM 679 N N . ASN A 1 88 ? 9.239 -5.098 -3.314 1.00 97.25 88 ASN A N 1
ATOM 680 C CA . ASN A 1 88 ? 10.015 -5.687 -4.406 1.00 97.25 88 ASN A CA 1
ATOM 681 C C . ASN A 1 88 ? 10.117 -7.218 -4.345 1.00 97.25 88 ASN A C 1
ATOM 683 O O . ASN A 1 88 ? 10.276 -7.847 -5.394 1.00 97.25 88 ASN A O 1
ATOM 687 N N . ASP A 1 89 ? 10.061 -7.786 -3.141 1.00 96.19 89 ASP A N 1
ATOM 688 C CA . ASP A 1 89 ? 10.328 -9.201 -2.881 1.00 96.19 89 ASP A CA 1
ATOM 689 C C . ASP A 1 89 ? 9.034 -9.996 -2.607 1.00 96.19 89 ASP A C 1
ATOM 691 O O . ASP A 1 89 ? 9.030 -11.224 -2.708 1.00 96.19 89 ASP A O 1
ATOM 695 N N . LEU A 1 90 ? 7.925 -9.313 -2.298 1.00 96.62 90 LEU A N 1
ATOM 696 C CA . LEU A 1 90 ? 6.630 -9.945 -2.044 1.00 96.62 90 LEU A CA 1
ATOM 697 C C . LEU A 1 90 ? 6.016 -10.572 -3.318 1.00 96.62 90 LEU A C 1
ATOM 699 O O . LEU A 1 90 ? 6.144 -10.029 -4.426 1.00 96.62 90 LEU A O 1
ATOM 703 N N . PRO A 1 91 ? 5.292 -11.699 -3.176 1.00 97.50 91 PRO A N 1
ATOM 704 C CA . PRO A 1 91 ? 4.386 -12.201 -4.206 1.00 97.50 91 PRO A CA 1
ATOM 705 C C . PRO A 1 91 ? 3.349 -11.141 -4.598 1.00 97.50 91 PRO A C 1
ATOM 707 O O . PRO A 1 91 ? 2.853 -10.401 -3.748 1.00 97.50 91 PRO A O 1
ATOM 710 N N . VAL A 1 92 ? 3.047 -11.039 -5.897 1.00 97.62 92 VAL A N 1
ATOM 711 C CA . VAL A 1 92 ? 2.212 -9.948 -6.435 1.00 97.62 92 VAL A CA 1
ATOM 712 C C . VAL A 1 92 ? 0.761 -10.028 -5.963 1.00 97.62 92 VAL A C 1
ATOM 714 O O . VAL A 1 92 ? 0.158 -8.999 -5.691 1.00 97.62 92 VAL A O 1
ATOM 717 N N . ASP A 1 93 ? 0.233 -11.237 -5.808 1.00 97.38 93 ASP A N 1
ATOM 718 C CA . ASP A 1 93 ? -1.095 -11.533 -5.277 1.00 97.38 93 ASP A CA 1
ATOM 719 C C . ASP A 1 93 ? -1.220 -11.093 -3.814 1.00 97.38 93 ASP A C 1
ATOM 721 O O . ASP A 1 93 ? -2.133 -10.354 -3.457 1.00 97.38 93 ASP A O 1
ATOM 725 N N . TYR A 1 94 ? -0.248 -11.455 -2.974 1.00 97.94 94 TYR A N 1
ATOM 726 C CA . TYR A 1 94 ? -0.231 -11.012 -1.583 1.00 97.94 94 TYR A CA 1
ATOM 727 C C . TYR A 1 94 ? -0.057 -9.491 -1.475 1.00 97.94 94 TYR A C 1
ATOM 729 O O . TYR A 1 94 ? -0.759 -8.834 -0.707 1.00 97.94 94 TYR A O 1
ATOM 737 N N . PHE A 1 95 ? 0.858 -8.906 -2.256 1.00 98.12 95 PHE A N 1
ATOM 738 C CA . PHE A 1 95 ? 1.083 -7.460 -2.248 1.00 98.12 95 PHE A CA 1
ATOM 739 C C . PHE A 1 95 ? -0.139 -6.673 -2.750 1.00 98.12 95 PHE A C 1
ATOM 741 O O . PHE A 1 95 ? -0.435 -5.611 -2.208 1.00 98.12 95 PHE A O 1
ATOM 748 N N . SER A 1 96 ? -0.886 -7.219 -3.713 1.00 97.94 96 SER A N 1
ATOM 749 C CA . SER A 1 96 ? -2.178 -6.693 -4.166 1.00 97.94 96 SER A CA 1
ATOM 750 C C . SER A 1 96 ? -3.224 -6.660 -3.047 1.00 97.94 96 SER A C 1
ATOM 752 O O . SER A 1 96 ? -3.925 -5.669 -2.870 1.00 97.94 96 SER A O 1
ATOM 754 N N . GLU A 1 97 ? -3.301 -7.692 -2.205 1.00 98.06 97 GLU A N 1
ATOM 755 C CA . GLU A 1 97 ? -4.206 -7.647 -1.049 1.00 98.06 97 GLU A CA 1
ATOM 756 C C . GLU A 1 97 ? -3.749 -6.648 0.025 1.00 98.06 97 GLU A C 1
ATOM 758 O O . GLU A 1 97 ? -4.572 -6.039 0.709 1.00 98.06 97 GLU A O 1
ATOM 763 N N . VAL A 1 98 ? -2.437 -6.450 0.186 1.00 97.56 98 VAL A N 1
ATOM 764 C CA . VAL A 1 98 ? -1.895 -5.444 1.115 1.00 97.56 98 VAL A CA 1
ATOM 765 C C . VAL A 1 98 ? -2.207 -4.030 0.624 1.00 97.56 98 VAL A C 1
ATOM 767 O O . VAL A 1 98 ? -2.600 -3.182 1.428 1.00 97.56 98 VAL A O 1
ATOM 770 N N . SER A 1 99 ? -2.055 -3.773 -0.677 1.00 97.25 99 SER A N 1
ATOM 771 C CA . SER A 1 99 ? -2.206 -2.441 -1.271 1.00 97.25 99 SER A CA 1
ATOM 772 C C . SER A 1 99 ? -3.617 -1.871 -1.099 1.00 97.25 99 SER A C 1
ATOM 774 O O . SER A 1 99 ? -3.745 -0.690 -0.796 1.00 97.25 99 SER A O 1
ATOM 776 N N . LYS A 1 100 ? -4.659 -2.716 -1.127 1.00 95.88 100 LYS A N 1
ATOM 777 C CA . LYS A 1 100 ? -6.068 -2.340 -0.865 1.00 95.88 100 LYS A CA 1
ATOM 778 C C . LYS A 1 100 ? -6.313 -1.728 0.515 1.00 95.88 100 LYS A C 1
ATOM 780 O O . LYS A 1 100 ? -7.362 -1.139 0.771 1.00 95.88 100 LYS A O 1
ATOM 785 N N . HIS A 1 101 ? -5.383 -1.925 1.445 1.00 95.62 101 HIS A N 1
ATOM 786 C CA . HIS A 1 101 ? -5.447 -1.386 2.798 1.00 95.62 101 HIS A CA 1
ATOM 787 C C . HIS A 1 101 ? -4.498 -0.201 3.005 1.00 95.62 101 HIS A C 1
ATOM 789 O O . HIS A 1 101 ? -4.352 0.268 4.134 1.00 95.62 101 HIS A O 1
ATOM 795 N N . LEU A 1 102 ? -3.837 0.285 1.961 1.00 95.75 102 LEU A N 1
ATOM 796 C CA . LEU A 1 102 ? -2.945 1.435 2.011 1.00 95.75 102 LEU A CA 1
ATOM 797 C C . LEU A 1 102 ? -3.598 2.636 1.331 1.00 95.75 102 LEU A C 1
ATOM 799 O O . LEU A 1 102 ? -4.453 2.494 0.465 1.00 95.75 102 LEU A O 1
ATOM 803 N N . ASP A 1 103 ? -3.206 3.831 1.762 1.00 95.12 103 ASP A N 1
ATOM 804 C CA . ASP A 1 103 ? -3.618 5.054 1.082 1.00 95.12 103 ASP A CA 1
ATOM 805 C C . ASP A 1 103 ? -3.021 5.101 -0.338 1.00 95.12 103 ASP A C 1
ATOM 807 O O . ASP A 1 103 ? -1.884 4.666 -0.563 1.00 95.12 103 ASP A O 1
ATOM 811 N N . HIS A 1 104 ? -3.784 5.637 -1.292 1.00 96.56 104 HIS A N 1
ATOM 812 C CA . HIS A 1 104 ? -3.401 5.657 -2.703 1.00 96.56 104 HIS A CA 1
ATOM 813 C C . HIS A 1 104 ? -2.116 6.464 -2.961 1.00 96.56 104 HIS A C 1
ATOM 815 O O . HIS A 1 104 ? -1.325 6.068 -3.819 1.00 96.56 104 HIS A O 1
ATOM 821 N N . GLN A 1 105 ? -1.859 7.540 -2.203 1.00 96.56 105 GLN A N 1
ATOM 822 C CA . GLN A 1 105 ? -0.614 8.309 -2.305 1.00 96.56 105 GLN A CA 1
ATOM 823 C C . GLN A 1 105 ? 0.575 7.484 -1.808 1.00 96.56 105 GLN A C 1
ATOM 825 O O . GLN A 1 105 ? 1.587 7.396 -2.501 1.00 96.56 105 GLN A O 1
ATOM 830 N N . LEU A 1 106 ? 0.447 6.820 -0.652 1.00 96.62 106 LEU A N 1
ATOM 831 C CA . LEU A 1 106 ? 1.511 5.955 -0.129 1.00 96.62 106 LEU A CA 1
ATOM 832 C C . LEU A 1 106 ? 1.827 4.808 -1.102 1.00 96.62 106 LEU A C 1
ATOM 834 O O . LEU A 1 106 ? 2.995 4.490 -1.327 1.00 96.62 106 LEU A O 1
ATOM 838 N N . MET A 1 107 ? 0.805 4.204 -1.713 1.00 97.69 107 MET A N 1
ATOM 839 C CA . MET A 1 107 ? 1.013 3.178 -2.734 1.00 97.69 107 MET A CA 1
ATOM 840 C C . MET A 1 107 ? 1.714 3.715 -3.976 1.00 97.69 107 MET A C 1
ATOM 842 O O . MET A 1 107 ? 2.612 3.049 -4.493 1.00 97.69 107 MET A O 1
ATOM 846 N N . ALA A 1 108 ? 1.349 4.908 -4.442 1.00 97.88 108 ALA A N 1
ATOM 847 C CA . ALA A 1 108 ? 2.024 5.535 -5.570 1.00 97.88 108 ALA A CA 1
ATOM 848 C C . ALA A 1 108 ? 3.504 5.816 -5.270 1.00 97.88 108 ALA A C 1
ATOM 850 O O . ALA A 1 108 ? 4.357 5.542 -6.117 1.00 97.88 108 ALA A O 1
ATOM 851 N N . ASP A 1 109 ? 3.819 6.269 -4.055 1.00 97.88 109 ASP A N 1
ATOM 852 C CA . ASP A 1 109 ? 5.195 6.508 -3.614 1.00 97.88 109 ASP A CA 1
ATOM 853 C C . ASP A 1 109 ? 6.010 5.203 -3.552 1.00 97.88 109 ASP A C 1
ATOM 855 O O . ASP A 1 109 ? 7.164 5.166 -3.990 1.00 97.88 109 ASP A O 1
ATOM 859 N N . ILE A 1 110 ? 5.410 4.113 -3.051 1.00 97.81 110 ILE A N 1
ATOM 860 C CA . ILE A 1 110 ? 6.041 2.784 -3.013 1.00 97.81 110 ILE A CA 1
ATOM 861 C C . ILE A 1 110 ? 6.291 2.278 -4.438 1.00 97.81 110 ILE A C 1
ATOM 863 O O . ILE A 1 110 ? 7.425 1.944 -4.781 1.00 97.81 110 ILE A O 1
ATOM 867 N N . VAL A 1 111 ? 5.265 2.263 -5.296 1.00 97.38 111 VAL A N 1
ATOM 868 C CA . VAL A 1 111 ? 5.372 1.778 -6.685 1.00 97.38 111 VAL A CA 1
ATOM 869 C C . VAL A 1 111 ? 6.378 2.607 -7.484 1.00 97.38 111 VAL A C 1
ATOM 871 O O . VAL A 1 111 ? 7.166 2.041 -8.241 1.00 97.38 111 VAL A O 1
ATOM 874 N N . GLY A 1 112 ? 6.418 3.926 -7.277 1.00 96.75 112 GLY A N 1
ATOM 875 C CA . GLY A 1 112 ? 7.394 4.819 -7.906 1.00 96.75 112 GLY A CA 1
ATOM 876 C C . GLY A 1 112 ? 8.848 4.483 -7.562 1.00 96.75 112 GLY A C 1
ATOM 877 O O . GLY A 1 112 ? 9.734 4.622 -8.407 1.00 96.75 112 GLY A O 1
ATOM 878 N N . LYS A 1 113 ? 9.105 3.985 -6.347 1.00 97.06 113 LYS A N 1
ATOM 879 C CA . LYS A 1 113 ? 10.449 3.590 -5.895 1.00 97.06 113 LYS A CA 1
ATOM 880 C C . LYS A 1 113 ? 10.780 2.113 -6.118 1.00 97.06 113 LYS A C 1
ATOM 882 O O . LYS A 1 113 ? 11.944 1.723 -5.983 1.00 97.06 113 LYS A O 1
ATOM 887 N N . MET A 1 114 ? 9.799 1.277 -6.454 1.00 97.44 114 MET A N 1
ATOM 888 C CA . MET A 1 114 ? 10.026 -0.138 -6.745 1.00 97.44 114 MET A CA 1
ATOM 889 C C . MET A 1 114 ? 10.978 -0.328 -7.935 1.00 97.44 114 MET A C 1
ATOM 891 O O . MET A 1 114 ? 11.122 0.501 -8.837 1.00 97.44 114 MET A O 1
ATOM 895 N N . LYS A 1 115 ? 11.643 -1.484 -7.963 1.00 96.94 115 LYS A N 1
ATOM 896 C CA . LYS A 1 115 ? 12.412 -1.926 -9.125 1.00 96.94 115 LYS A CA 1
ATOM 897 C C . LYS A 1 115 ? 11.454 -2.073 -10.309 1.00 96.94 115 LYS A C 1
ATOM 899 O O . LYS A 1 115 ? 10.321 -2.521 -10.152 1.00 96.94 115 LYS A O 1
ATOM 904 N N . LYS A 1 116 ? 11.953 -1.767 -11.511 1.00 95.12 116 LYS A N 1
ATOM 905 C CA . LYS A 1 116 ? 11.160 -1.728 -12.751 1.00 95.12 116 LYS A CA 1
ATOM 906 C C . LYS A 1 116 ? 10.271 -2.965 -12.937 1.00 95.12 116 LYS A C 1
ATOM 908 O O . LYS A 1 116 ? 9.071 -2.826 -13.109 1.00 95.12 116 LYS A O 1
ATOM 913 N N . HIS A 1 117 ? 10.855 -4.162 -12.879 1.00 95.88 117 HIS A N 1
ATOM 914 C CA . HIS A 1 117 ? 10.123 -5.396 -13.168 1.00 95.88 117 HIS A CA 1
ATOM 915 C C . HIS A 1 117 ? 9.040 -5.720 -12.114 1.00 95.88 117 HIS A C 1
ATOM 917 O O . HIS A 1 117 ? 7.909 -5.987 -12.512 1.00 95.88 117 HIS A O 1
ATOM 923 N N . PRO A 1 118 ? 9.309 -5.684 -10.790 1.00 96.88 118 PRO A N 1
ATOM 924 C CA . PRO A 1 118 ? 8.252 -5.790 -9.779 1.00 96.88 118 PRO A CA 1
ATOM 925 C C . PRO A 1 118 ? 7.136 -4.749 -9.923 1.00 96.88 118 PRO A C 1
ATOM 927 O O . PRO A 1 118 ? 5.969 -5.120 -9.833 1.00 96.88 118 PRO A O 1
ATOM 930 N N . ALA A 1 119 ? 7.479 -3.483 -10.186 1.00 97.44 119 ALA A N 1
ATOM 931 C CA . ALA A 1 119 ? 6.500 -2.408 -10.357 1.00 97.44 119 ALA A CA 1
ATOM 932 C C . ALA A 1 119 ? 5.586 -2.657 -11.566 1.00 97.44 119 ALA A C 1
ATOM 934 O O . ALA A 1 119 ? 4.366 -2.630 -11.438 1.00 97.44 119 ALA A O 1
ATOM 935 N N . GLU A 1 120 ? 6.169 -2.970 -12.729 1.00 96.38 120 GLU A N 1
ATOM 936 C CA . GLU A 1 120 ? 5.421 -3.292 -13.951 1.00 96.38 120 GLU A CA 1
ATOM 937 C C . GLU A 1 120 ? 4.529 -4.525 -13.751 1.00 96.38 120 GLU A C 1
ATOM 939 O O . GLU A 1 120 ? 3.369 -4.520 -14.160 1.00 96.38 120 GLU A O 1
ATOM 944 N N . ARG A 1 121 ? 5.035 -5.557 -13.061 1.00 97.00 121 ARG A N 1
ATOM 945 C CA . ARG A 1 121 ? 4.263 -6.762 -12.729 1.00 97.00 121 ARG A CA 1
ATOM 946 C C . ARG A 1 121 ? 3.066 -6.445 -11.831 1.00 97.00 121 ARG A C 1
ATOM 948 O O . ARG A 1 121 ? 1.988 -6.973 -12.079 1.00 97.00 121 ARG A O 1
ATOM 955 N N . PHE A 1 122 ? 3.251 -5.604 -10.813 1.00 97.88 122 PHE A N 1
ATOM 956 C CA . PHE A 1 122 ? 2.165 -5.151 -9.943 1.00 97.88 122 PHE A CA 1
ATOM 957 C C . PHE A 1 122 ? 1.117 -4.358 -10.728 1.00 97.88 122 PHE A C 1
ATOM 959 O O . PHE A 1 122 ? -0.054 -4.717 -10.693 1.00 97.88 122 PHE A O 1
ATOM 966 N N . ILE A 1 123 ? 1.539 -3.357 -11.508 1.00 96.81 123 ILE A N 1
ATOM 967 C CA . ILE A 1 123 ? 0.635 -2.547 -12.337 1.00 96.81 123 ILE A CA 1
ATOM 968 C C . ILE A 1 123 ? -0.179 -3.440 -13.280 1.00 96.81 123 ILE A C 1
ATOM 970 O O . ILE A 1 123 ? -1.394 -3.299 -13.368 1.00 96.81 123 ILE A O 1
ATOM 974 N N . HIS A 1 124 ? 0.467 -4.383 -13.967 1.00 95.75 124 HIS A N 1
ATOM 975 C CA . HIS A 1 124 ? -0.224 -5.297 -14.874 1.00 95.75 124 HIS A CA 1
ATOM 976 C C . HIS A 1 124 ? -1.250 -6.175 -14.148 1.00 95.75 124 HIS A C 1
ATOM 978 O O . HIS A 1 124 ? -2.375 -6.326 -14.622 1.00 95.75 124 HIS A O 1
ATOM 984 N N . TYR A 1 125 ? -0.876 -6.721 -12.988 1.00 96.62 125 TYR A N 1
ATOM 985 C CA . TYR A 1 125 ? -1.765 -7.542 -12.173 1.00 96.62 125 TYR A CA 1
ATOM 986 C C . TYR A 1 125 ? -2.988 -6.750 -11.690 1.00 96.62 125 TYR A C 1
ATOM 988 O O . TYR A 1 125 ? -4.118 -7.216 -11.844 1.00 96.62 125 TYR A O 1
ATOM 996 N N . GLU A 1 126 ? -2.781 -5.537 -11.171 1.00 96.06 126 GLU A N 1
ATOM 997 C CA . GLU A 1 126 ? -3.859 -4.656 -10.714 1.00 96.06 126 GLU A CA 1
ATOM 998 C C . GLU A 1 126 ? -4.786 -4.245 -11.860 1.00 96.06 126 GLU A C 1
ATOM 1000 O O . GLU A 1 126 ? -5.999 -4.276 -11.701 1.00 96.06 126 GLU A O 1
ATOM 1005 N N . LEU A 1 127 ? -4.256 -3.935 -13.045 1.00 93.81 127 LEU A N 1
ATOM 1006 C CA . LEU A 1 127 ? -5.089 -3.609 -14.208 1.00 93.81 127 LEU A CA 1
ATOM 1007 C C . LEU A 1 127 ? -6.008 -4.768 -14.624 1.00 93.81 127 LEU A C 1
ATOM 1009 O O . LEU A 1 127 ? -7.120 -4.522 -15.086 1.00 93.81 127 LEU A O 1
ATOM 1013 N N . GLN A 1 128 ? -5.564 -6.015 -14.454 1.00 92.56 128 GLN A N 1
ATOM 1014 C CA . GLN A 1 128 ? -6.343 -7.206 -14.805 1.00 92.56 128 GLN A CA 1
ATOM 1015 C C . GLN A 1 128 ? -7.408 -7.569 -13.768 1.00 92.56 128 GLN A C 1
ATOM 1017 O O . GLN A 1 128 ? -8.479 -8.041 -14.141 1.00 92.56 128 GLN A O 1
ATOM 1022 N N . HIS A 1 129 ? -7.120 -7.373 -12.480 1.00 93.12 129 HIS A N 1
ATOM 1023 C CA . HIS A 1 129 ? -7.967 -7.887 -11.397 1.00 93.12 129 HIS A CA 1
ATOM 1024 C C . HIS A 1 129 ? -8.711 -6.780 -10.639 1.00 93.12 129 HIS A C 1
ATOM 1026 O O . HIS A 1 129 ? -9.808 -7.003 -10.126 1.00 93.12 129 HIS A O 1
ATOM 1032 N N . HIS A 1 130 ? -8.134 -5.580 -10.572 1.00 92.44 130 HIS A N 1
ATOM 1033 C CA . HIS A 1 130 ? -8.543 -4.479 -9.698 1.00 92.44 130 HIS A CA 1
ATOM 1034 C C . HIS A 1 130 ? -8.393 -3.112 -10.394 1.00 92.44 130 HIS A C 1
ATOM 1036 O O . HIS A 1 130 ? -7.834 -2.167 -9.839 1.00 92.44 130 HIS A O 1
ATOM 1042 N N . LEU A 1 131 ? -8.929 -2.988 -11.616 1.00 89.94 131 LEU A N 1
ATOM 1043 C CA . LEU A 1 131 ? -8.780 -1.798 -12.466 1.00 89.94 131 LEU A CA 1
ATOM 1044 C C . LEU A 1 131 ? -9.053 -0.476 -11.731 1.00 89.94 131 LEU A C 1
ATOM 1046 O O . LEU A 1 131 ? -8.243 0.441 -11.814 1.00 89.94 131 LEU A O 1
ATOM 1050 N N . LEU A 1 132 ? -10.171 -0.377 -11.003 1.00 90.44 132 LEU A N 1
ATOM 1051 C CA . LEU A 1 132 ? -10.545 0.858 -10.300 1.00 90.44 132 LEU A CA 1
ATOM 1052 C C . LEU A 1 132 ? -9.502 1.263 -9.253 1.00 90.44 132 LEU A C 1
ATOM 1054 O O . LEU A 1 132 ? -9.096 2.417 -9.214 1.00 90.44 132 LEU A O 1
ATOM 1058 N N . HIS A 1 133 ? -8.997 0.297 -8.487 1.00 93.19 133 HIS A N 1
ATOM 1059 C CA . HIS A 1 133 ? -7.956 0.536 -7.492 1.00 93.19 133 HIS A CA 1
ATOM 1060 C C . HIS A 1 133 ? -6.649 1.026 -8.142 1.00 93.19 133 HIS A C 1
ATOM 1062 O O . HIS A 1 133 ? -6.021 1.971 -7.663 1.00 93.19 133 HIS A O 1
ATOM 1068 N N . MET A 1 134 ? -6.269 0.466 -9.296 1.00 95.31 134 MET A N 1
ATOM 1069 C CA . MET A 1 134 ? -5.116 0.971 -10.047 1.00 95.31 134 MET A CA 1
ATOM 1070 C C . MET A 1 134 ? -5.340 2.393 -10.571 1.00 95.31 134 MET A C 1
ATOM 1072 O O . MET A 1 134 ? -4.405 3.195 -10.574 1.00 95.31 134 MET A O 1
ATOM 1076 N N . LEU A 1 135 ? -6.550 2.729 -11.027 1.00 92.69 135 LEU A N 1
ATOM 1077 C CA . LEU A 1 135 ? -6.875 4.085 -11.482 1.00 92.69 135 LEU A CA 1
ATOM 1078 C C . LEU A 1 135 ? -6.798 5.095 -10.332 1.00 92.69 135 LEU A C 1
ATOM 1080 O O . LEU A 1 135 ? -6.255 6.184 -10.522 1.00 92.69 135 LEU A O 1
ATOM 1084 N N . ASP A 1 136 ? -7.264 4.713 -9.145 1.00 94.19 136 ASP A N 1
ATOM 1085 C CA . ASP A 1 136 ? -7.135 5.507 -7.928 1.00 94.19 136 ASP A CA 1
ATOM 1086 C C . ASP A 1 136 ? -5.661 5.781 -7.576 1.00 94.19 136 ASP A C 1
ATOM 1088 O O . ASP A 1 136 ? -5.275 6.940 -7.415 1.00 94.19 136 ASP A O 1
ATOM 1092 N N . ILE A 1 137 ? -4.802 4.752 -7.563 1.00 96.25 137 ILE A N 1
ATOM 1093 C CA . ILE A 1 137 ? -3.346 4.912 -7.360 1.00 96.25 137 ILE A CA 1
ATOM 1094 C C . ILE A 1 137 ? -2.726 5.784 -8.464 1.00 96.25 137 ILE A C 1
ATOM 1096 O O . ILE A 1 137 ? -1.863 6.625 -8.204 1.00 96.25 137 ILE A O 1
ATOM 1100 N N . SER A 1 138 ? -3.174 5.620 -9.711 1.00 94.81 138 SER A N 1
ATOM 1101 C CA . SER A 1 138 ? -2.609 6.306 -10.879 1.00 94.81 138 SER A CA 1
ATOM 1102 C C . SER A 1 138 ? -2.736 7.825 -10.818 1.00 94.81 138 SER A C 1
ATOM 1104 O O . SER A 1 138 ? -1.891 8.520 -11.387 1.00 94.81 138 SER A O 1
ATOM 1106 N N . ARG A 1 139 ? -3.724 8.362 -10.088 1.00 93.75 139 ARG A N 1
ATOM 1107 C CA . ARG A 1 139 ? -3.836 9.811 -9.841 1.00 93.75 139 ARG A CA 1
ATOM 1108 C C . ARG A 1 139 ? -2.590 10.396 -9.170 1.00 93.75 139 ARG A C 1
ATOM 1110 O O . ARG A 1 139 ? -2.267 11.559 -9.402 1.00 93.75 139 ARG A O 1
ATOM 1117 N N . HIS A 1 140 ? -1.879 9.579 -8.398 1.00 95.75 140 HIS A N 1
ATOM 1118 C CA . HIS A 1 140 ? -0.736 9.977 -7.580 1.00 95.75 140 HIS A CA 1
ATOM 1119 C C . HIS A 1 140 ? 0.616 9.531 -8.163 1.00 95.75 140 HIS A C 1
ATOM 1121 O O . HIS A 1 140 ? 1.664 9.935 -7.663 1.00 95.75 140 HIS A O 1
ATOM 1127 N N . LEU A 1 141 ? 0.619 8.718 -9.228 1.00 94.94 141 LEU A N 1
ATOM 1128 C CA . LEU A 1 141 ? 1.849 8.201 -9.829 1.00 94.94 141 LEU A CA 1
ATOM 1129 C C . LEU A 1 141 ? 2.662 9.282 -10.549 1.00 94.94 141 LEU A C 1
ATOM 1131 O O . LEU A 1 141 ? 2.138 10.141 -11.266 1.00 94.94 141 LEU A O 1
ATOM 1135 N N . GLU A 1 142 ? 3.986 9.156 -10.451 1.00 92.19 142 GLU A N 1
ATOM 1136 C CA . GLU A 1 142 ? 4.907 9.940 -11.266 1.00 92.19 142 GLU A CA 1
ATOM 1137 C C . GLU A 1 142 ? 4.741 9.633 -12.772 1.00 92.19 142 GLU A C 1
ATOM 1139 O O . GLU A 1 142 ? 4.378 8.510 -13.147 1.00 92.19 142 GLU A O 1
ATOM 1144 N N . PRO A 1 143 ? 5.058 10.585 -13.675 1.00 91.56 143 PRO A N 1
ATOM 1145 C CA . PRO A 1 143 ? 4.817 10.432 -15.114 1.00 91.56 143 PRO A CA 1
ATOM 1146 C C . PRO A 1 143 ? 5.426 9.169 -15.732 1.00 91.56 143 PRO A C 1
ATOM 1148 O O . PRO A 1 143 ? 4.852 8.583 -16.649 1.00 91.56 143 PRO A O 1
ATOM 1151 N N . ARG A 1 144 ? 6.581 8.728 -15.218 1.00 91.62 144 ARG A N 1
ATOM 1152 C CA . ARG A 1 144 ? 7.267 7.518 -15.680 1.00 91.62 144 ARG A CA 1
ATOM 1153 C C . ARG A 1 144 ? 6.439 6.258 -15.417 1.00 91.62 144 ARG A C 1
ATOM 1155 O O . ARG A 1 144 ? 6.315 5.432 -16.318 1.00 91.62 144 ARG A O 1
ATOM 1162 N N . MET A 1 145 ? 5.893 6.102 -14.211 1.00 92.31 145 MET A N 1
ATOM 1163 C CA . MET A 1 145 ? 5.033 4.963 -13.869 1.00 92.31 145 MET A CA 1
ATOM 1164 C C . MET A 1 145 ? 3.670 5.079 -14.545 1.00 92.31 145 MET A C 1
ATOM 1166 O O . MET A 1 145 ? 3.131 4.085 -15.020 1.00 92.31 145 MET A O 1
ATOM 1170 N N . LEU A 1 146 ? 3.148 6.295 -14.690 1.00 93.25 146 LEU A N 1
ATOM 1171 C CA . LEU A 1 146 ? 1.895 6.517 -15.401 1.00 93.25 146 LEU A CA 1
ATOM 1172 C C . LEU A 1 146 ? 1.973 6.084 -16.876 1.00 93.25 146 LEU A C 1
ATOM 1174 O O . LEU A 1 146 ? 1.024 5.510 -17.400 1.00 93.25 146 LEU A O 1
ATOM 1178 N N . ALA A 1 147 ? 3.125 6.266 -17.527 1.00 92.00 147 ALA A N 1
ATOM 1179 C CA . ALA A 1 147 ? 3.355 5.751 -18.877 1.00 92.00 147 ALA A CA 1
ATOM 1180 C C . ALA A 1 147 ? 3.332 4.211 -18.948 1.00 92.00 147 ALA A C 1
ATOM 1182 O O . ALA A 1 147 ? 2.948 3.651 -19.973 1.00 92.00 147 ALA A O 1
ATOM 1183 N N . VAL A 1 148 ? 3.725 3.511 -17.876 1.00 92.00 148 VAL A N 1
ATOM 1184 C CA . VAL A 1 148 ? 3.580 2.047 -17.787 1.00 92.00 148 VAL A CA 1
ATOM 1185 C C . VAL A 1 148 ? 2.103 1.676 -17.730 1.00 92.00 148 VAL A C 1
ATOM 1187 O O . VAL A 1 148 ? 1.669 0.813 -18.489 1.00 92.00 148 VAL A O 1
ATOM 1190 N N . VAL A 1 149 ? 1.323 2.358 -16.886 1.00 92.31 149 VAL A N 1
ATOM 1191 C CA . VAL A 1 149 ? -0.129 2.152 -16.799 1.00 92.31 149 VAL A CA 1
ATOM 1192 C C . VAL A 1 149 ? -0.776 2.371 -18.167 1.00 92.31 149 VAL A C 1
ATOM 1194 O O . VAL A 1 149 ? -1.474 1.486 -18.650 1.00 92.31 149 VAL A O 1
ATOM 1197 N N . ALA A 1 150 ? -0.475 3.491 -18.834 1.00 90.81 150 ALA A N 1
ATOM 1198 C CA . ALA A 1 150 ? -1.035 3.842 -20.142 1.00 90.81 150 ALA A CA 1
ATOM 1199 C C . ALA A 1 150 ? -0.784 2.764 -21.211 1.00 90.81 150 ALA A C 1
ATOM 1201 O O . ALA A 1 150 ? -1.672 2.453 -21.998 1.00 90.81 150 ALA A O 1
ATOM 1202 N N . ARG A 1 151 ? 0.395 2.134 -21.209 1.00 89.19 151 ARG A N 1
ATOM 1203 C CA . ARG A 1 151 ? 0.739 1.068 -22.168 1.00 89.19 151 ARG A CA 1
ATOM 1204 C C . ARG A 1 151 ? -0.039 -0.229 -21.969 1.00 89.19 151 ARG A C 1
ATOM 1206 O O . ARG A 1 151 ? -0.138 -1.011 -22.909 1.00 89.19 151 ARG A O 1
ATOM 1213 N N . HIS A 1 152 ? -0.520 -0.491 -20.757 1.00 86.50 152 HIS A N 1
ATOM 1214 C CA . HIS A 1 152 ? -1.132 -1.771 -20.395 1.00 86.50 152 HIS A CA 1
ATOM 1215 C C . HIS A 1 152 ? -2.629 -1.674 -20.098 1.00 86.50 152 HIS A C 1
ATOM 1217 O O . HIS A 1 152 ? -3.311 -2.698 -20.099 1.00 86.50 152 HIS A O 1
ATOM 1223 N N . VAL A 1 153 ? -3.150 -0.474 -19.840 1.00 86.62 153 VAL A N 1
ATOM 1224 C CA . VAL A 1 153 ? -4.571 -0.260 -19.574 1.00 86.62 153 VAL A CA 1
ATOM 1225 C C . VAL A 1 153 ? -5.380 -0.391 -20.864 1.00 86.62 153 VAL A C 1
ATOM 1227 O O . VAL A 1 153 ? -5.061 0.212 -21.887 1.00 86.62 153 VAL A O 1
ATOM 1230 N N . THR A 1 154 ? -6.454 -1.176 -20.811 1.00 80.88 154 THR A N 1
ATOM 1231 C CA . THR A 1 154 ? -7.458 -1.224 -21.881 1.00 80.88 154 THR A CA 1
ATOM 1232 C C . THR A 1 154 ? -8.607 -0.313 -21.468 1.00 80.88 154 THR A C 1
ATOM 1234 O O . THR A 1 154 ? -9.377 -0.659 -20.573 1.00 80.88 154 THR A O 1
ATOM 1237 N N . LEU A 1 155 ? -8.670 0.887 -22.046 1.00 74.50 155 LEU A N 1
ATOM 1238 C CA . LEU A 1 155 ? -9.706 1.873 -21.732 1.00 74.50 155 LEU A CA 1
ATOM 1239 C C . LEU A 1 155 ? -10.939 1.658 -22.626 1.00 74.50 155 LEU A C 1
ATOM 1241 O O . LEU A 1 155 ? -10.774 1.268 -23.782 1.00 74.50 155 LEU A O 1
ATOM 1245 N N . PRO A 1 156 ? -12.162 1.937 -22.137 1.00 67.69 156 PRO A N 1
ATOM 1246 C CA . PRO A 1 156 ? -13.358 1.935 -22.975 1.00 67.69 156 PRO A CA 1
ATOM 1247 C C . PRO A 1 156 ? -13.209 2.896 -24.166 1.00 67.69 156 PRO A C 1
ATOM 1249 O O . PRO A 1 156 ? -12.746 4.031 -24.006 1.00 67.69 156 PRO A O 1
ATOM 1252 N N . GLU A 1 157 ? -13.611 2.443 -25.356 1.00 57.97 157 GLU A N 1
ATOM 1253 C CA . GLU A 1 157 ? -13.495 3.206 -26.611 1.00 57.97 157 GLU A CA 1
ATOM 1254 C C . GLU A 1 157 ? -14.523 4.345 -26.724 1.00 57.97 157 GLU A C 1
ATOM 1256 O O . GLU A 1 157 ? -14.284 5.322 -27.431 1.00 57.97 157 GLU A O 1
ATOM 1261 N N . HIS A 1 158 ? -15.652 4.260 -26.013 1.00 59.06 158 HIS A N 1
ATOM 1262 C CA . HIS A 1 158 ? -16.746 5.224 -26.127 1.00 59.06 158 HIS A CA 1
ATOM 1263 C C . HIS A 1 158 ? -16.656 6.300 -25.032 1.00 59.06 158 HIS A C 1
ATOM 1265 O O . HIS A 1 158 ? -16.780 6.011 -23.844 1.00 59.06 158 HIS A O 1
ATOM 1271 N N . GLU A 1 159 ? -16.470 7.565 -25.431 1.00 52.88 159 GLU A N 1
ATOM 1272 C CA . GLU A 1 159 ? -16.405 8.731 -24.526 1.00 52.88 159 GLU A CA 1
ATOM 1273 C C . GLU A 1 159 ? -17.658 8.895 -23.650 1.00 52.88 159 GLU A C 1
ATOM 1275 O O . GLU A 1 159 ? -17.570 9.385 -22.524 1.00 52.88 159 GLU A O 1
ATOM 1280 N N . THR A 1 160 ? -18.820 8.444 -24.128 1.00 55.16 160 THR A N 1
ATOM 1281 C CA . THR A 1 160 ? -20.097 8.543 -23.409 1.00 55.16 160 THR A CA 1
ATOM 1282 C C . THR A 1 160 ? -20.156 7.718 -22.126 1.00 55.16 160 THR A C 1
ATOM 1284 O O . THR A 1 160 ? -20.862 8.121 -21.207 1.00 55.16 160 THR A O 1
ATOM 1287 N N . ASP A 1 161 ? -19.381 6.634 -22.013 1.00 55.94 161 ASP A N 1
ATOM 1288 C CA . ASP A 1 161 ? -19.345 5.795 -20.803 1.00 55.94 161 ASP A CA 1
ATOM 1289 C C . ASP A 1 161 ? -18.504 6.422 -19.674 1.00 55.94 161 ASP A C 1
ATOM 1291 O O . ASP A 1 161 ? -18.512 5.954 -18.536 1.00 55.94 161 ASP A O 1
ATOM 1295 N N . LEU A 1 162 ? -17.756 7.488 -19.982 1.00 56.34 162 LEU A N 1
ATOM 1296 C CA . LEU A 1 162 ? -16.750 8.070 -19.094 1.00 56.34 162 LEU A CA 1
ATOM 1297 C C . LEU A 1 162 ? -17.154 9.425 -18.512 1.00 56.34 162 LEU A C 1
ATOM 1299 O O . LEU A 1 162 ? -16.575 9.823 -17.505 1.00 56.34 162 LEU A O 1
ATOM 1303 N N . LEU A 1 163 ? -18.141 10.115 -19.094 1.00 54.75 163 LEU A N 1
ATOM 1304 C CA . LEU A 1 163 ? -18.537 11.479 -18.708 1.00 54.75 163 LEU A CA 1
ATOM 1305 C C . LEU A 1 163 ? -18.958 11.610 -17.233 1.00 54.75 163 LEU A C 1
ATOM 1307 O O . LEU A 1 163 ? -18.716 12.651 -16.626 1.00 54.75 163 LEU A O 1
ATOM 1311 N N . GLU A 1 164 ? -19.536 10.558 -16.645 1.00 61.88 164 GLU A N 1
ATOM 1312 C CA . GLU A 1 164 ? -19.917 10.510 -15.222 1.00 61.88 164 GLU A CA 1
ATOM 1313 C C . GLU A 1 164 ? -19.016 9.587 -14.382 1.00 61.88 164 GLU A C 1
ATOM 1315 O O . GLU A 1 164 ? -19.256 9.386 -13.189 1.00 61.88 164 GLU A O 1
ATOM 1320 N N . HIS A 1 165 ? -17.964 9.006 -14.970 1.00 70.62 165 HIS A N 1
ATOM 1321 C CA . HIS A 1 165 ? -17.120 8.059 -14.251 1.00 70.62 165 HIS A CA 1
ATOM 1322 C C . HIS A 1 165 ? -16.192 8.804 -13.271 1.00 70.62 165 HIS A C 1
ATOM 1324 O O . HIS A 1 165 ? -15.482 9.722 -13.691 1.00 70.62 165 HIS A O 1
ATOM 1330 N N . PRO A 1 166 ? -16.084 8.384 -11.991 1.00 76.50 166 PRO A N 1
ATOM 1331 C CA . PRO A 1 166 ? -15.246 9.059 -10.989 1.00 76.50 166 PRO A CA 1
ATOM 1332 C C . PRO A 1 166 ? -13.772 9.228 -11.391 1.00 76.50 166 PRO A C 1
ATOM 1334 O O . PRO A 1 166 ? -13.068 10.069 -10.842 1.00 76.50 166 PRO A O 1
ATOM 1337 N N . HIS A 1 167 ? -13.300 8.423 -12.345 1.00 81.00 167 HIS A N 1
ATOM 1338 C CA . HIS A 1 167 ? -11.922 8.394 -12.845 1.00 81.00 167 HIS A CA 1
ATOM 1339 C C . HIS A 1 167 ? -11.744 9.061 -14.220 1.00 81.00 167 HIS A C 1
ATOM 1341 O O . HIS A 1 167 ? -10.748 8.801 -14.891 1.00 81.00 167 HIS A O 1
ATOM 1347 N N . HIS A 1 168 ? -12.706 9.864 -14.685 1.00 81.12 168 HIS A N 1
ATOM 1348 C CA . HIS A 1 168 ? -12.645 10.507 -16.003 1.00 81.12 168 HIS A CA 1
ATOM 1349 C C . HIS A 1 168 ? -11.329 11.273 -16.233 1.00 81.12 168 HIS A C 1
ATOM 1351 O O . HIS A 1 168 ? -10.705 11.150 -17.284 1.00 81.12 168 HIS A O 1
ATOM 1357 N N . ASP A 1 169 ? -10.870 12.017 -15.226 1.00 84.75 169 ASP A N 1
ATOM 1358 C CA . ASP A 1 169 ? -9.646 12.820 -15.259 1.00 84.75 169 ASP A CA 1
ATOM 1359 C C . ASP A 1 169 ? -8.384 11.991 -15.546 1.00 84.75 169 ASP A C 1
ATOM 1361 O O . ASP A 1 169 ? -7.581 12.332 -16.421 1.00 84.75 169 ASP A O 1
ATOM 1365 N N . ILE A 1 170 ? -8.216 10.880 -14.829 1.00 88.19 170 ILE A N 1
ATOM 1366 C CA . ILE A 1 170 ? -7.058 10.004 -14.978 1.00 88.19 170 ILE A CA 1
ATOM 1367 C C . ILE A 1 170 ? -7.151 9.165 -16.252 1.00 88.19 170 ILE A C 1
ATOM 1369 O O . ILE A 1 170 ? -6.137 8.958 -16.915 1.00 88.19 170 ILE A O 1
ATOM 1373 N N . ILE A 1 171 ? -8.357 8.752 -16.648 1.00 85.25 171 ILE A N 1
ATOM 1374 C CA . ILE A 1 171 ? -8.599 8.022 -17.898 1.00 85.25 171 ILE A CA 1
ATO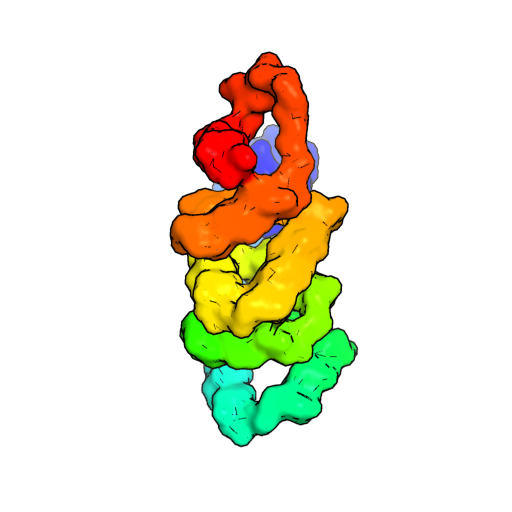M 1375 C C . ILE A 1 171 ? -8.225 8.888 -19.106 1.00 85.25 171 ILE A C 1
ATOM 1377 O O . ILE A 1 171 ? -7.482 8.433 -19.974 1.00 85.25 171 ILE A O 1
ATOM 1381 N N . GLU A 1 172 ? -8.643 10.154 -19.124 1.00 84.56 172 GLU A N 1
ATOM 1382 C CA . GLU A 1 172 ? -8.255 11.116 -20.159 1.00 84.56 172 GLU A CA 1
ATOM 1383 C C . GLU A 1 172 ? -6.740 11.329 -20.216 1.00 84.56 172 GLU A C 1
ATOM 1385 O O . GLU A 1 172 ? -6.134 11.357 -21.291 1.00 84.56 172 GLU A O 1
ATOM 1390 N N . LYS A 1 173 ? -6.092 11.442 -19.052 1.00 85.69 173 LYS A N 1
ATOM 1391 C CA . LYS A 1 173 ? -4.635 11.583 -18.972 1.00 85.69 173 LYS A CA 1
ATOM 1392 C C . LYS A 1 173 ? -3.917 10.357 -19.541 1.00 85.69 173 LYS A C 1
ATOM 1394 O O . LYS A 1 173 ? -2.959 10.527 -20.289 1.00 85.69 173 LYS A O 1
ATOM 1399 N N . LEU A 1 174 ? -4.381 9.150 -19.217 1.00 87.69 174 LEU A N 1
ATOM 1400 C CA . LEU A 1 174 ? -3.822 7.893 -19.721 1.00 87.69 174 LEU A CA 1
ATOM 1401 C C . LEU A 1 174 ? -4.025 7.746 -21.234 1.00 87.69 174 LEU A C 1
ATOM 1403 O O . LEU A 1 174 ? -3.085 7.372 -21.930 1.00 87.69 174 LEU A O 1
ATOM 1407 N N . ARG A 1 175 ? -5.201 8.118 -21.752 1.00 84.94 175 ARG A N 1
ATOM 1408 C CA . ARG A 1 175 ? -5.526 8.087 -23.187 1.00 84.94 175 ARG A CA 1
ATOM 1409 C C . ARG A 1 175 ? -4.593 8.968 -24.019 1.00 84.94 175 ARG A C 1
ATOM 1411 O O . ARG A 1 175 ? -4.165 8.563 -25.088 1.00 84.94 175 ARG A O 1
ATOM 1418 N N . ARG A 1 176 ? -4.212 10.148 -23.515 1.00 85.81 176 ARG A N 1
ATOM 1419 C CA . ARG A 1 176 ? -3.250 11.050 -24.190 1.00 85.81 176 ARG A CA 1
ATOM 1420 C C . ARG A 1 176 ? -1.812 10.523 -24.226 1.00 85.81 176 ARG A C 1
ATOM 1422 O O . ARG A 1 176 ? -0.972 11.120 -24.893 1.00 85.81 176 ARG A O 1
ATOM 1429 N N . MET A 1 177 ? -1.510 9.485 -23.448 1.00 86.25 177 MET A N 1
ATOM 1430 C CA . MET A 1 177 ? -0.181 8.873 -23.349 1.00 86.25 177 MET A CA 1
ATOM 1431 C C . MET A 1 177 ? -0.070 7.565 -24.151 1.00 86.25 177 MET A C 1
ATOM 1433 O O . MET A 1 177 ? 1.020 6.986 -24.180 1.00 86.25 177 MET A O 1
ATOM 1437 N N . GLN A 1 178 ? -1.173 7.107 -24.755 1.00 77.31 178 GLN A N 1
ATOM 1438 C CA . GLN A 1 178 ? -1.229 6.000 -25.716 1.00 77.31 178 GLN A CA 1
ATOM 1439 C C . GLN A 1 178 ? -0.945 6.511 -27.131 1.00 77.31 178 GLN A C 1
ATOM 1441 O O . GLN A 1 178 ? -0.215 5.797 -27.855 1.00 77.31 178 GLN A O 1
#

Foldseek 3Di:
DQDPVSDDDPPVLVVDDPVRNVVVVVVVVVVVCVVCPCLLVVLLVVLVVVVPPDLVVVQVCCVPPNQLLSVLSNLVNNDQVVNLVNLQVHDLVSVVRNLVNHQLLSVQSSLQPHDPVSSLVNLLVCLVPPVPSSLSSLVNHDPVSLLSNLVRHDDDPDPVVQPPPPSNPSSVVSPVSD

Organism: Prosthecochloris aestuarii (NCBI:txid1102)

Secondary structure (DSSP, 8-state):
-B-TTSSBPPGGGGGS-HHHHHHHHHHHHHHHHHHHTTHHHHHHHHHHHHTTS-HHHHHHHHHHH--HHHHHHHHHHSHHHHHHHHHTTS-HHHHHHHHTTS-HHHHHHHHHHS-HHHHHHHHHHHHHH-HHHHHHHHTT--HHHHHHHHHH----S-GGGTTT-TTHHHHHHHHTT-

Sequence (178 aa):
MTGLTGLPLPDVFDELEPSQRQQLALYIQQLVDEKTDGLDELYQAIAMIVKHIPHFVVVPLMVEHIRPRIAAGVCRNMGVDQATGYANDLPVDYFSEVSKHLDHQLMADIVGKMKKHPAERFIHYELQHHLLHMLDISRHLEPRMLAVVARHVTLPEHETDLLEHPHHDIIEKLRRMQ